Protein AF-A0A8T4LHY8-F1 (afdb_monomer)

Radius of gyration: 25.48 Å; Cα contacts (8 Å, |Δi|>4): 204; chains: 1; bounding box: 75×40×82 Å

Mean predicted aligned error: 10.69 Å

Secondary structure (DSSP, 8-state):
-HHHHHHHHHHHHHHHHHHHHHHHHHHHHT--EEESSHHHHHHHHHHT--EEEEEE-SSEEEEEEEEEEETTEEEEEEEEEEEPTT-TT-GGGTT-EEEEEEETTS---TTS-HHHHEESHHHHHHHHHHHHHHHHHHHHHHHHHHHTT----

Structure (mmCIF, N/CA/C/O backbone):
data_AF-A0A8T4LHY8-F1
#
_entry.id   AF-A0A8T4LHY8-F1
#
loop_
_atom_site.group_PDB
_atom_site.id
_atom_site.type_symbol
_atom_site.label_atom_id
_atom_site.label_alt_id
_atom_site.label_comp_id
_atom_site.label_asym_id
_atom_site.label_entity_id
_atom_site.label_seq_id
_atom_site.pdbx_PDB_ins_code
_atom_site.Cartn_x
_atom_site.Cartn_y
_atom_site.Cartn_z
_atom_site.occupancy
_atom_site.B_iso_or_equiv
_atom_site.auth_seq_id
_atom_site.auth_comp_id
_atom_site.auth_asym_id
_atom_site.auth_atom_id
_atom_site.pdbx_PDB_model_num
ATOM 1 N N . MET A 1 1 ? -39.444 23.604 38.388 1.00 51.22 1 MET A N 1
ATOM 2 C CA . MET A 1 1 ? -38.005 23.762 38.058 1.00 51.22 1 MET A CA 1
ATOM 3 C C . MET A 1 1 ? -37.222 22.446 37.897 1.00 51.22 1 MET A C 1
ATOM 5 O O . MET A 1 1 ? -36.228 22.465 37.192 1.00 51.22 1 MET A O 1
ATOM 9 N N . LEU A 1 2 ? -37.654 21.288 38.434 1.00 55.34 2 LEU A N 1
ATOM 10 C CA . LEU A 1 2 ? -36.925 20.006 38.264 1.00 55.34 2 LEU A CA 1
ATOM 11 C C . LEU A 1 2 ? -36.863 19.451 36.820 1.00 55.34 2 LEU A C 1
ATOM 13 O O . LEU A 1 2 ? -35.945 18.706 36.477 1.00 55.34 2 LEU A O 1
ATOM 17 N N . LYS A 1 3 ? -37.845 19.777 35.967 1.00 56.47 3 LYS A N 1
ATOM 18 C CA . LYS A 1 3 ? -37.990 19.190 34.618 1.00 56.47 3 LYS A CA 1
ATOM 19 C C . LYS A 1 3 ? -36.896 19.665 33.647 1.00 56.47 3 LYS A C 1
ATOM 21 O O . LYS A 1 3 ? -36.429 18.897 32.811 1.00 56.47 3 LYS A O 1
ATOM 26 N N . THR A 1 4 ? -36.445 20.909 33.797 1.00 60.47 4 THR A N 1
ATOM 27 C CA . THR A 1 4 ? -35.380 21.523 32.990 1.00 60.47 4 THR A CA 1
ATOM 28 C C . THR A 1 4 ? -33.997 20.972 33.339 1.00 60.47 4 THR A C 1
ATOM 30 O O . THR A 1 4 ? -33.187 20.771 32.437 1.00 60.47 4 THR A O 1
ATOM 33 N N . THR A 1 5 ? -33.736 20.651 34.609 1.00 65.75 5 THR A N 1
ATOM 34 C CA . THR A 1 5 ? -32.454 20.077 35.057 1.00 65.75 5 THR A CA 1
ATOM 35 C C . THR A 1 5 ? -32.271 18.643 34.561 1.00 65.75 5 THR A C 1
ATOM 37 O O . THR A 1 5 ? -31.214 18.312 34.030 1.00 65.75 5 THR A O 1
ATOM 40 N N . LYS A 1 6 ? -33.325 17.811 34.615 1.00 73.31 6 LYS A N 1
ATOM 41 C CA . LYS A 1 6 ? -33.288 16.446 34.057 1.00 73.31 6 LYS A CA 1
ATOM 42 C C . LYS A 1 6 ? -33.036 16.455 32.544 1.00 73.31 6 LYS A C 1
ATOM 44 O O . LYS A 1 6 ? -32.214 15.684 32.068 1.00 73.31 6 LYS A O 1
ATOM 49 N N . LYS A 1 7 ? -33.664 17.372 31.796 1.00 77.44 7 LYS A N 1
ATOM 50 C CA . LYS A 1 7 ? -33.451 17.510 30.342 1.00 77.44 7 LYS A CA 1
ATOM 51 C C . LYS A 1 7 ? -31.994 17.857 29.995 1.00 77.44 7 LYS A C 1
ATOM 53 O O . LYS A 1 7 ? -31.452 17.285 29.059 1.00 77.44 7 LYS A O 1
ATOM 58 N N . LYS A 1 8 ? -31.344 18.739 30.766 1.00 82.00 8 LYS A N 1
ATOM 59 C CA . LYS A 1 8 ? -29.920 19.079 30.579 1.00 82.00 8 LYS A CA 1
ATOM 60 C C . LYS A 1 8 ? -28.989 17.895 30.871 1.00 82.00 8 LYS A C 1
ATOM 62 O O . LYS A 1 8 ? -28.048 17.680 30.117 1.00 82.00 8 LYS A O 1
ATOM 67 N N . ILE A 1 9 ? -29.288 17.104 31.905 1.00 85.81 9 ILE A N 1
ATOM 68 C CA . ILE A 1 9 ? -28.523 15.889 32.240 1.00 85.81 9 ILE A CA 1
ATOM 69 C C . ILE A 1 9 ? -28.642 14.840 31.123 1.00 85.81 9 ILE A C 1
ATOM 71 O O . ILE A 1 9 ? -27.631 14.298 30.689 1.00 85.81 9 ILE A O 1
ATOM 75 N N . TYR A 1 10 ? -29.851 14.602 30.602 1.00 89.06 10 TYR A N 1
ATOM 76 C CA . TYR A 1 10 ? -30.060 13.672 29.484 1.00 89.06 10 TYR A CA 1
ATOM 77 C C . TYR A 1 10 ? -29.335 14.111 28.206 1.00 89.06 10 TYR A C 1
ATOM 79 O O . TYR A 1 10 ? -28.707 13.284 27.552 1.00 89.06 10 TYR A O 1
ATOM 87 N N . ILE A 1 11 ? -29.373 15.404 27.867 1.00 89.50 11 ILE A N 1
ATOM 88 C CA . ILE A 1 11 ? -28.628 15.935 26.714 1.00 89.50 11 ILE A CA 1
ATOM 89 C C . ILE A 1 11 ? -27.118 15.744 26.918 1.00 89.50 11 ILE A C 1
ATOM 91 O O . ILE A 1 11 ? -26.438 15.298 25.999 1.00 89.50 11 ILE A O 1
ATOM 95 N N . GLY A 1 12 ? -26.604 16.008 28.124 1.00 91.94 12 GLY A N 1
ATOM 96 C CA . GLY A 1 12 ? -25.197 15.774 28.457 1.00 91.94 12 GLY A CA 1
ATOM 97 C C . GLY A 1 12 ? -24.772 14.313 28.273 1.00 91.94 12 GLY A C 1
ATOM 98 O O . GLY A 1 12 ? -23.737 14.054 27.667 1.00 91.94 12 GLY A O 1
ATOM 99 N N . LEU A 1 13 ? -25.594 13.356 28.720 1.00 93.00 13 LEU A N 1
ATOM 100 C CA . LEU A 1 13 ? -25.326 11.921 28.546 1.00 93.00 13 LEU A CA 1
ATOM 101 C C . LEU A 1 13 ? -25.331 11.491 27.074 1.00 93.00 13 LEU A C 1
ATOM 103 O O . LEU A 1 13 ? -24.470 10.714 26.669 1.00 93.00 13 LEU A O 1
ATOM 107 N N . ILE A 1 14 ? -26.258 12.013 26.265 1.00 94.19 14 ILE A N 1
ATOM 108 C CA . ILE A 1 14 ? -26.316 11.717 24.825 1.00 94.19 14 ILE A CA 1
ATOM 109 C C . ILE A 1 14 ? -25.062 12.236 24.116 1.00 94.19 14 ILE A C 1
ATOM 111 O O . ILE A 1 14 ? -24.477 11.516 23.311 1.00 94.19 14 ILE A O 1
ATOM 115 N N . VAL A 1 15 ? -24.619 13.456 24.434 1.00 94.69 15 VAL A N 1
ATOM 116 C CA . VAL A 1 15 ? -23.392 14.030 23.856 1.00 94.69 15 VAL A CA 1
ATOM 117 C C . VAL A 1 15 ? -22.162 13.220 24.268 1.00 94.69 15 VAL A C 1
ATOM 119 O O . VAL A 1 15 ? -21.324 12.919 23.422 1.00 94.69 15 VAL A O 1
ATOM 122 N N . LEU A 1 16 ? -22.072 12.814 25.537 1.00 94.56 16 LEU A N 1
ATOM 123 C CA . LEU A 1 16 ? -20.965 11.994 26.030 1.00 94.56 16 LEU A CA 1
ATOM 124 C C . LEU A 1 16 ? -20.914 10.628 25.327 1.00 94.56 16 LEU A C 1
ATOM 126 O O . LEU A 1 16 ? -19.842 10.175 24.931 1.00 94.56 16 LEU A O 1
ATOM 130 N N . PHE A 1 17 ? -22.075 9.998 25.135 1.00 95.31 17 PHE A N 1
ATOM 131 C CA . PHE A 1 17 ? -22.191 8.732 24.416 1.00 95.31 17 PHE A CA 1
ATOM 132 C C . PHE A 1 17 ? -21.842 8.875 22.930 1.00 95.31 17 PHE A C 1
ATOM 134 O O . PHE A 1 17 ? -21.119 8.051 22.380 1.00 95.31 17 PHE A O 1
ATOM 141 N N . ALA A 1 18 ? -22.303 9.940 22.271 1.00 94.50 18 ALA A N 1
ATOM 142 C CA . ALA A 1 18 ? -21.943 10.209 20.882 1.00 94.50 18 ALA A CA 1
ATOM 143 C C . ALA A 1 18 ? -20.429 10.438 20.721 1.00 94.50 18 ALA A C 1
ATOM 145 O O . ALA A 1 18 ? -19.825 9.921 19.782 1.00 94.50 18 ALA A O 1
ATOM 146 N N . ALA A 1 19 ? -19.802 11.153 21.661 1.00 94.31 19 ALA A N 1
ATOM 147 C CA . ALA A 1 19 ? -18.359 11.373 21.665 1.00 94.31 19 ALA A CA 1
ATOM 148 C C . ALA A 1 19 ? -17.572 10.070 21.885 1.00 94.31 19 ALA A C 1
ATOM 150 O O . ALA A 1 19 ? -16.607 9.815 21.164 1.00 94.31 19 ALA A O 1
ATOM 151 N N . SER A 1 20 ? -17.989 9.214 22.825 1.00 92.88 20 SER A N 1
ATOM 152 C CA . SER A 1 20 ? -17.325 7.923 23.050 1.00 92.88 20 SER A CA 1
ATOM 153 C C . SER A 1 20 ? -17.483 6.979 21.855 1.00 92.88 20 SER A C 1
ATOM 155 O O . SER A 1 20 ? -16.519 6.311 21.477 1.00 92.88 20 SER A O 1
ATOM 157 N N . LEU A 1 21 ? -18.650 6.984 21.202 1.00 93.56 21 LEU A N 1
ATOM 158 C CA . LEU A 1 21 ? -18.892 6.233 19.972 1.00 93.56 21 LEU A CA 1
ATOM 159 C C . LEU A 1 21 ? -17.988 6.722 18.829 1.00 93.56 21 LEU A C 1
ATOM 161 O O . LEU A 1 21 ? -17.381 5.906 18.138 1.00 93.56 21 LEU A O 1
ATOM 165 N N . ALA A 1 22 ? -17.844 8.039 18.658 1.00 91.50 22 ALA A N 1
ATOM 166 C CA . ALA A 1 22 ? -16.968 8.621 17.642 1.00 91.50 22 ALA A CA 1
ATOM 167 C C . ALA A 1 22 ? -15.493 8.244 17.865 1.00 91.50 22 ALA A C 1
ATOM 169 O O . ALA A 1 22 ? -14.812 7.846 16.919 1.00 91.50 22 ALA A O 1
ATOM 170 N N . ILE A 1 23 ? -15.016 8.293 19.115 1.00 90.88 23 ILE A N 1
ATOM 171 C CA . ILE A 1 23 ? -13.658 7.857 19.478 1.00 90.88 23 ILE A CA 1
ATOM 172 C C . ILE A 1 23 ? -13.476 6.367 19.171 1.00 90.88 23 ILE A C 1
ATOM 174 O O . ILE A 1 23 ? -12.475 5.978 18.570 1.00 90.88 23 ILE A O 1
ATOM 178 N N . PHE A 1 24 ? -14.451 5.531 19.533 1.00 87.25 24 PHE A N 1
ATOM 179 C CA . PHE A 1 24 ? -14.394 4.096 19.272 1.00 87.25 24 PHE A CA 1
ATOM 180 C C . PHE A 1 24 ? -14.331 3.786 17.771 1.00 87.25 24 PHE A C 1
ATOM 182 O O . PHE A 1 24 ? -13.510 2.969 17.349 1.00 87.25 24 PHE A O 1
ATOM 189 N N . ILE A 1 25 ? -15.144 4.466 16.956 1.00 85.88 25 ILE A N 1
ATOM 190 C CA . ILE A 1 25 ? -15.120 4.334 15.493 1.00 85.88 25 ILE A CA 1
ATOM 191 C C . ILE A 1 25 ? -13.760 4.779 14.945 1.00 85.88 25 ILE A C 1
ATOM 193 O O . ILE A 1 25 ? -13.164 4.057 14.148 1.00 85.88 25 ILE A O 1
ATOM 197 N N . TYR A 1 26 ? -13.230 5.917 15.399 1.00 86.88 26 TYR A N 1
ATOM 198 C CA . TYR A 1 26 ? -11.938 6.427 14.939 1.00 86.88 26 TYR A CA 1
ATOM 199 C C . TYR A 1 26 ? -10.789 5.450 15.220 1.00 86.88 26 TYR A C 1
ATOM 201 O O . TYR A 1 26 ? -10.030 5.100 14.313 1.00 86.88 26 TYR A O 1
ATOM 209 N N . LEU A 1 27 ? -10.703 4.951 16.455 1.00 79.06 27 LEU A N 1
ATOM 210 C CA . LEU A 1 27 ? -9.655 4.017 16.867 1.00 79.06 27 LEU A CA 1
ATOM 211 C C . LEU A 1 27 ? -9.757 2.667 1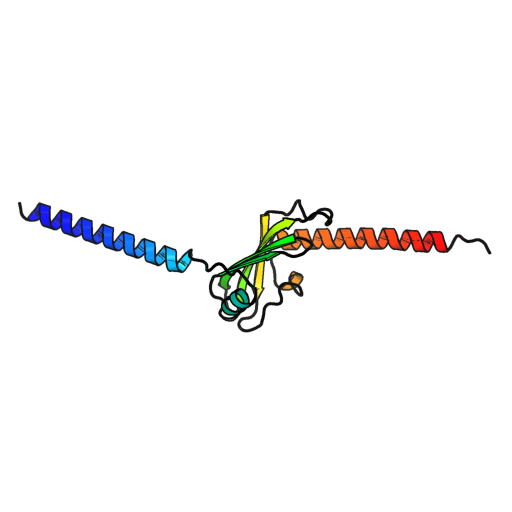6.149 1.00 79.06 27 LEU A C 1
ATOM 213 O O . LEU A 1 27 ? -8.733 2.075 15.824 1.00 79.06 27 LEU A O 1
ATOM 217 N N . ASN A 1 28 ? -10.971 2.184 15.870 1.00 74.38 28 ASN A N 1
ATOM 218 C CA . ASN A 1 28 ? -11.146 0.896 15.201 1.00 74.38 28 ASN A CA 1
ATOM 219 C C . ASN A 1 28 ? -11.008 0.977 13.682 1.00 74.38 28 ASN A C 1
ATOM 221 O O . ASN A 1 28 ? -10.591 -0.014 13.092 1.00 74.38 28 ASN A O 1
ATOM 225 N N . PHE A 1 29 ? -11.361 2.094 13.036 1.00 70.12 29 PHE A N 1
ATOM 226 C CA . PHE A 1 29 ? -11.398 2.188 11.570 1.00 70.12 29 PHE A CA 1
ATOM 227 C C . PHE A 1 29 ? -10.261 2.999 10.952 1.00 70.12 29 PHE A C 1
ATOM 229 O O . PHE A 1 29 ? -9.788 2.625 9.879 1.00 70.12 29 PHE A O 1
ATOM 236 N N . PHE A 1 30 ? -9.806 4.071 11.601 1.00 74.56 30 PHE A N 1
ATOM 237 C CA . PHE A 1 30 ? -8.869 5.025 10.997 1.00 74.56 30 PHE A CA 1
ATOM 238 C C . PHE A 1 30 ? -7.458 4.938 11.578 1.00 74.56 30 PHE A C 1
ATOM 240 O O . PHE A 1 30 ? -6.487 5.186 10.859 1.00 74.56 30 PHE A O 1
ATOM 247 N N . TYR A 1 31 ? -7.322 4.540 12.844 1.00 80.62 31 TYR A N 1
ATOM 248 C CA . TYR A 1 31 ? -6.010 4.401 13.465 1.00 80.62 31 TYR A CA 1
ATOM 249 C C . TYR A 1 31 ? -5.179 3.306 12.782 1.00 80.62 31 TYR A C 1
ATOM 251 O O . TYR A 1 31 ? -5.624 2.172 12.591 1.00 80.62 31 TYR A O 1
ATOM 259 N N . THR A 1 32 ? -3.958 3.667 12.396 1.00 85.31 32 THR A N 1
ATOM 260 C CA . THR A 1 32 ? -2.998 2.794 11.717 1.00 85.31 32 THR A CA 1
ATOM 261 C C . THR A 1 32 ? -1.657 2.943 12.429 1.00 85.31 32 THR A C 1
ATOM 263 O O . THR A 1 32 ? -1.221 4.066 12.659 1.00 85.31 32 THR A O 1
ATOM 266 N N . ASN A 1 33 ? -1.014 1.834 12.804 1.00 88.56 33 ASN A N 1
ATOM 267 C CA . ASN A 1 33 ? 0.291 1.884 13.471 1.00 88.56 33 ASN A CA 1
ATOM 268 C C . ASN A 1 33 ? 1.398 2.204 12.466 1.00 88.56 33 ASN A C 1
ATOM 270 O O . ASN A 1 33 ? 1.507 1.515 11.459 1.00 88.56 33 ASN A O 1
ATOM 274 N N . GLU A 1 34 ? 2.250 3.182 12.751 1.00 92.94 34 GLU A N 1
ATOM 275 C CA . GLU A 1 34 ? 3.396 3.496 11.893 1.00 92.94 34 GLU A CA 1
ATOM 276 C C . GLU A 1 34 ? 4.608 2.637 12.274 1.00 92.94 34 GLU A C 1
ATOM 278 O O . GLU A 1 34 ? 5.101 2.686 13.402 1.00 92.94 34 GLU A O 1
ATOM 283 N N . CYS A 1 35 ? 5.096 1.837 11.330 1.00 93.00 35 CYS A N 1
ATOM 284 C CA . CYS A 1 35 ? 6.290 1.020 11.489 1.00 93.00 35 CYS A CA 1
ATOM 285 C C . CYS A 1 35 ? 7.521 1.731 10.927 1.00 93.00 35 CYS A C 1
ATOM 287 O O . CYS A 1 35 ? 7.550 2.124 9.765 1.00 93.00 35 CYS A O 1
ATOM 289 N N . GLN A 1 36 ? 8.564 1.822 11.754 1.00 92.75 36 GLN A N 1
ATOM 290 C CA . GLN A 1 36 ? 9.857 2.425 11.397 1.00 92.75 36 GLN A CA 1
ATOM 291 C C . GLN A 1 36 ? 10.836 1.419 10.774 1.00 92.75 36 GLN A C 1
ATOM 293 O O . GLN A 1 36 ? 11.885 1.796 10.264 1.00 92.75 36 GLN A O 1
ATOM 298 N N . ASN A 1 37 ? 10.534 0.122 10.853 1.00 90.75 37 ASN A N 1
ATOM 299 C CA . ASN A 1 37 ? 11.395 -0.938 10.350 1.00 90.75 37 ASN A CA 1
ATOM 300 C C . ASN A 1 37 ? 10.579 -2.131 9.834 1.00 90.75 37 ASN A C 1
ATOM 302 O O . ASN A 1 37 ? 9.385 -2.279 10.120 1.00 90.75 37 ASN A O 1
ATOM 306 N N . TYR A 1 38 ? 11.257 -2.995 9.078 1.00 88.25 38 TYR A N 1
ATOM 307 C CA . TYR A 1 38 ? 10.643 -4.179 8.488 1.00 88.25 38 TYR A CA 1
ATOM 308 C C . TYR A 1 38 ? 10.177 -5.195 9.541 1.00 88.25 38 TYR A C 1
ATOM 310 O O . TYR A 1 38 ? 9.143 -5.822 9.359 1.00 88.25 38 TYR A O 1
ATOM 318 N N . GLU A 1 39 ? 10.875 -5.328 10.672 1.00 91.44 39 GLU A N 1
ATOM 319 C CA . GLU A 1 39 ? 10.483 -6.244 11.754 1.00 91.44 39 GLU A CA 1
ATOM 320 C C . GLU A 1 39 ? 9.113 -5.876 12.356 1.00 91.44 39 GLU A C 1
ATOM 322 O O . GLU A 1 39 ? 8.245 -6.736 12.539 1.00 91.44 39 GLU A O 1
ATOM 327 N N . CYS A 1 40 ? 8.876 -4.581 12.596 1.00 92.12 40 CYS A N 1
ATOM 328 C CA . CYS A 1 40 ? 7.567 -4.066 12.985 1.00 92.12 40 CYS A CA 1
ATOM 329 C C . CYS A 1 40 ? 6.529 -4.411 11.920 1.00 92.12 40 CYS A C 1
ATOM 331 O O . CYS A 1 40 ? 5.505 -5.017 12.235 1.00 92.12 40 CYS A O 1
ATOM 333 N N . TRP A 1 41 ? 6.806 -4.073 10.660 1.00 90.88 41 TRP A N 1
ATOM 334 C CA . TRP A 1 41 ? 5.886 -4.321 9.554 1.00 90.88 41 TRP A CA 1
ATOM 335 C C . TRP A 1 41 ? 5.505 -5.802 9.441 1.00 90.88 41 TRP A C 1
ATOM 337 O O . TRP A 1 41 ? 4.321 -6.145 9.359 1.00 90.88 41 TRP A O 1
ATOM 347 N N . GLU A 1 42 ? 6.496 -6.687 9.530 1.00 90.06 42 GLU A N 1
ATOM 348 C CA . GLU A 1 42 ? 6.330 -8.130 9.427 1.00 90.06 42 GLU A CA 1
ATOM 349 C C . GLU A 1 42 ? 5.376 -8.670 10.510 1.00 90.06 42 GLU A C 1
ATOM 351 O O . GLU A 1 42 ? 4.500 -9.500 10.239 1.00 90.06 42 GLU A O 1
ATOM 356 N N . LYS A 1 43 ? 5.474 -8.150 11.739 1.00 91.69 43 LYS A N 1
ATOM 357 C CA . LYS A 1 43 ? 4.570 -8.506 12.843 1.00 91.69 43 LYS A CA 1
ATOM 358 C C . LYS A 1 43 ? 3.112 -8.153 12.540 1.00 91.69 43 LYS A C 1
ATOM 360 O O . LYS A 1 43 ? 2.216 -8.922 12.904 1.00 91.69 43 LYS A O 1
ATOM 365 N N . TYR A 1 44 ? 2.868 -7.009 11.902 1.00 92.19 44 TYR A N 1
ATOM 366 C CA . TYR A 1 44 ? 1.515 -6.554 11.578 1.00 92.19 44 TYR A CA 1
ATOM 367 C C . TYR A 1 44 ? 0.946 -7.262 10.346 1.00 92.19 44 TYR A C 1
ATOM 369 O O . TYR A 1 44 ? -0.215 -7.680 10.384 1.00 92.19 44 TYR A O 1
ATOM 377 N N . ILE A 1 45 ? 1.743 -7.479 9.295 1.00 88.56 45 ILE A N 1
ATOM 378 C CA . ILE A 1 45 ? 1.274 -8.145 8.070 1.00 88.56 45 I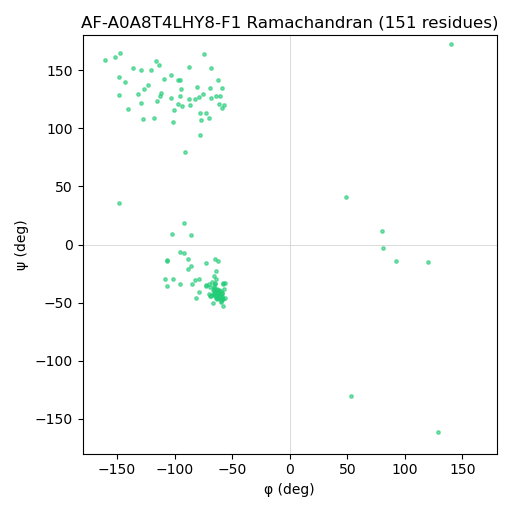LE A CA 1
ATOM 379 C C . ILE A 1 45 ? 0.977 -9.631 8.293 1.00 88.56 45 ILE A C 1
ATOM 381 O O . ILE A 1 45 ? -0.050 -10.118 7.820 1.00 88.56 45 ILE A O 1
ATOM 385 N N . LYS A 1 46 ? 1.762 -10.333 9.129 1.00 89.00 46 LYS A N 1
ATOM 386 C CA . LYS A 1 46 ? 1.475 -11.727 9.535 1.00 89.00 46 LYS A CA 1
ATOM 387 C C . LYS A 1 46 ? 0.101 -11.873 10.199 1.00 89.00 46 LYS A C 1
ATOM 389 O O . LYS A 1 46 ? -0.569 -12.892 10.029 1.00 89.00 46 LYS A O 1
ATOM 394 N N . LYS A 1 47 ? -0.326 -10.851 10.945 1.00 90.88 47 LYS A N 1
ATOM 395 C CA . LYS A 1 47 ? -1.630 -10.794 11.628 1.00 90.88 47 LYS A CA 1
ATOM 396 C C . LYS A 1 47 ? -2.722 -10.130 10.790 1.00 90.88 47 LYS A C 1
ATOM 398 O O . LYS A 1 47 ? -3.882 -10.133 11.196 1.00 90.88 47 LYS A O 1
ATOM 403 N N . CYS A 1 48 ? -2.355 -9.563 9.645 1.00 90.38 48 CYS A N 1
ATOM 404 C CA . CYS A 1 48 ? -3.183 -8.668 8.852 1.00 90.38 48 CYS A CA 1
ATOM 405 C C . CYS A 1 48 ? -3.845 -7.541 9.668 1.00 90.38 48 CYS A C 1
ATOM 407 O O . CYS A 1 48 ? -5.022 -7.214 9.509 1.00 90.38 48 CYS A O 1
ATOM 409 N N . SER A 1 49 ? -3.083 -6.968 10.595 1.00 91.31 49 SER A N 1
ATOM 410 C CA . SER A 1 49 ? -3.510 -5.840 11.425 1.00 91.31 49 SER A CA 1
ATOM 411 C C . SER A 1 49 ? -3.042 -4.525 10.813 1.00 91.31 49 SER A C 1
ATOM 413 O O . SER A 1 49 ? -1.927 -4.460 10.305 1.00 91.31 49 SER A O 1
ATOM 415 N N . ARG A 1 50 ? -3.872 -3.478 10.887 1.00 92.19 50 ARG A N 1
ATOM 416 C CA . ARG A 1 50 ? -3.586 -2.174 10.272 1.00 92.19 50 ARG A CA 1
ATOM 417 C C . ARG A 1 50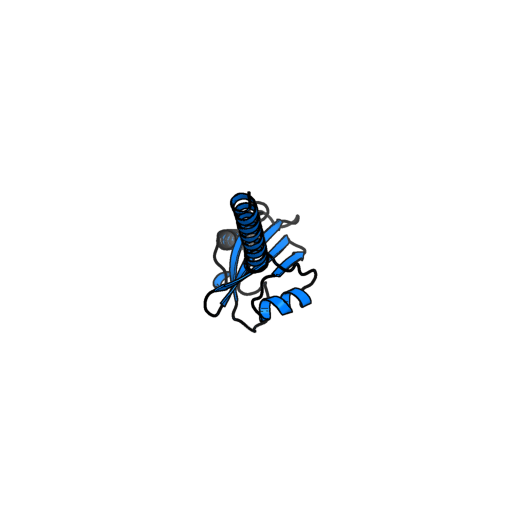 ? -2.262 -1.584 10.761 1.00 92.19 50 ARG A C 1
ATOM 419 O O . ARG A 1 50 ? -2.089 -1.309 11.952 1.00 92.19 50 ARG A O 1
ATOM 426 N N . ALA A 1 51 ? -1.363 -1.354 9.815 1.00 93.56 51 ALA A N 1
ATOM 427 C CA . ALA A 1 51 ? -0.106 -0.648 9.995 1.00 93.56 51 ALA A CA 1
ATOM 428 C C . ALA A 1 51 ? 0.311 0.019 8.681 1.00 93.56 51 ALA A C 1
ATOM 430 O O . ALA A 1 51 ? -0.179 -0.355 7.613 1.00 93.56 51 ALA A O 1
ATOM 431 N N . SER A 1 52 ? 1.204 0.993 8.764 1.00 93.81 52 SER A N 1
ATOM 432 C CA . SER A 1 52 ? 1.871 1.632 7.640 1.00 93.81 52 SER A CA 1
ATOM 433 C C . SER A 1 52 ? 3.379 1.459 7.759 1.00 93.81 52 SER A C 1
ATOM 435 O O . SER A 1 52 ? 3.918 1.332 8.856 1.00 93.81 52 SER A O 1
ATOM 437 N N . PHE A 1 53 ? 4.064 1.419 6.626 1.00 93.38 53 PHE A N 1
ATOM 438 C CA . PHE A 1 53 ? 5.512 1.281 6.543 1.00 93.38 53 PHE A CA 1
ATOM 439 C C . PHE A 1 53 ? 6.008 2.021 5.308 1.00 93.38 53 PHE A C 1
ATOM 441 O O . PHE A 1 53 ? 5.334 2.025 4.279 1.00 93.38 53 PHE A O 1
ATOM 448 N N . VAL A 1 54 ? 7.177 2.642 5.406 1.00 93.44 54 VAL A N 1
ATOM 449 C CA . VAL A 1 54 ? 7.842 3.277 4.267 1.00 93.44 54 VAL A CA 1
ATOM 450 C C . VAL A 1 54 ? 9.136 2.528 3.996 1.00 93.44 54 VAL A C 1
ATOM 452 O O . VAL A 1 54 ? 9.969 2.388 4.890 1.00 93.44 54 VAL A O 1
ATOM 455 N N . ASN A 1 55 ? 9.294 2.040 2.766 1.00 89.44 55 ASN A N 1
ATOM 456 C CA . ASN A 1 55 ? 10.538 1.44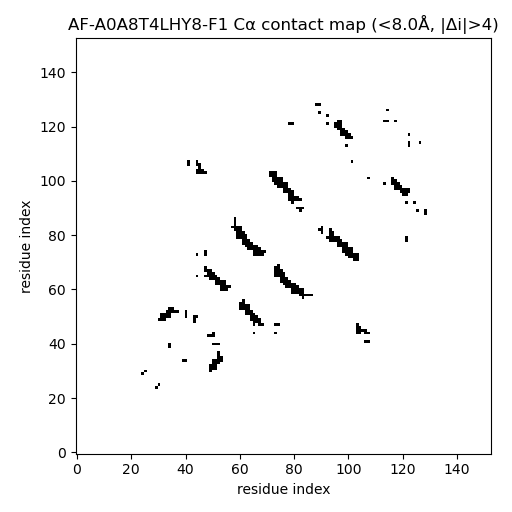3 2.298 1.00 89.44 55 ASN A CA 1
ATOM 457 C C . ASN A 1 55 ? 11.307 2.452 1.444 1.00 89.44 55 ASN A C 1
ATOM 459 O O . ASN A 1 55 ? 10.858 2.833 0.361 1.00 89.44 55 ASN A O 1
ATOM 463 N N . GLU A 1 56 ? 12.480 2.849 1.921 1.00 89.00 56 GLU A N 1
ATOM 464 C CA . GLU A 1 56 ? 13.399 3.747 1.230 1.00 89.00 56 GLU A CA 1
ATOM 465 C C . GLU A 1 56 ? 14.390 2.945 0.376 1.00 89.00 56 GLU A C 1
ATOM 467 O O . GLU A 1 56 ? 15.541 2.746 0.763 1.00 89.00 56 GLU A O 1
ATOM 472 N N . ALA A 1 57 ? 13.963 2.489 -0.804 1.00 85.31 57 ALA A N 1
ATOM 473 C CA . ALA A 1 57 ? 14.866 1.833 -1.751 1.00 85.31 57 ALA A CA 1
ATOM 474 C C . ALA A 1 57 ? 15.785 2.861 -2.440 1.00 85.31 57 ALA A C 1
ATOM 476 O O . ALA A 1 57 ? 15.513 4.065 -2.426 1.00 85.31 57 ALA A O 1
ATOM 477 N N . SER A 1 58 ? 16.873 2.407 -3.069 1.00 83.75 58 SER A N 1
ATOM 478 C CA . SER A 1 58 ? 17.790 3.272 -3.840 1.00 83.75 58 SER A CA 1
ATOM 479 C C . SER A 1 58 ? 17.079 4.017 -4.973 1.00 83.75 58 SER A C 1
ATOM 481 O O . SER A 1 58 ? 17.420 5.149 -5.301 1.00 83.75 58 SER A O 1
ATOM 483 N N . GLU A 1 59 ? 16.072 3.362 -5.535 1.00 81.81 59 GLU A N 1
ATOM 484 C CA . GLU A 1 59 ? 15.377 3.742 -6.754 1.00 81.81 59 GLU A CA 1
ATOM 485 C C . GLU A 1 59 ? 14.086 4.545 -6.486 1.00 81.81 59 GLU A C 1
ATOM 487 O O . GLU A 1 59 ? 13.742 5.473 -7.219 1.00 81.81 59 GLU A O 1
ATOM 492 N N . ALA A 1 60 ? 13.383 4.256 -5.394 1.00 87.81 60 ALA A N 1
ATOM 493 C CA . ALA A 1 60 ? 12.152 4.951 -5.036 1.00 87.81 60 ALA A CA 1
ATOM 494 C C . ALA A 1 60 ? 11.816 4.775 -3.552 1.00 87.81 60 ALA A C 1
ATOM 496 O O . ALA A 1 60 ? 12.259 3.826 -2.901 1.00 87.81 60 ALA A O 1
ATOM 497 N N . SER A 1 61 ? 10.997 5.684 -3.037 1.00 91.25 61 SER A N 1
ATOM 498 C CA . SER A 1 61 ? 10.373 5.582 -1.720 1.00 91.25 61 SER A CA 1
ATOM 499 C C . SER A 1 61 ? 8.963 5.023 -1.890 1.00 91.25 61 SER A C 1
ATOM 501 O O . SER A 1 61 ? 8.127 5.610 -2.583 1.00 91.25 61 SER A O 1
ATOM 503 N N . TRP A 1 62 ? 8.691 3.887 -1.255 1.00 90.81 62 TRP A N 1
ATOM 504 C CA . TRP A 1 62 ? 7.421 3.171 -1.366 1.00 90.81 62 TRP A CA 1
ATOM 505 C C . TRP A 1 62 ? 6.666 3.206 -0.045 1.00 90.81 62 TRP A C 1
ATOM 507 O O . TRP A 1 62 ? 7.203 2.828 0.996 1.00 90.81 62 TRP A O 1
ATOM 517 N N . GLY A 1 63 ? 5.408 3.626 -0.091 1.00 92.62 63 GLY A N 1
ATOM 518 C CA . GLY A 1 63 ? 4.495 3.602 1.041 1.00 92.62 63 GLY A CA 1
ATOM 519 C C . GLY A 1 63 ? 3.658 2.333 1.026 1.00 92.62 63 GLY A C 1
ATOM 520 O O . GLY A 1 63 ? 3.087 1.977 -0.000 1.00 92.62 63 GLY A O 1
ATOM 521 N N . TYR A 1 64 ? 3.546 1.681 2.173 1.00 92.06 64 TYR A N 1
ATOM 522 C CA . TYR A 1 64 ? 2.730 0.491 2.371 1.00 92.06 64 TYR A CA 1
ATOM 523 C C . TYR A 1 64 ? 1.728 0.748 3.487 1.00 92.06 64 TYR A C 1
ATOM 525 O O . TYR A 1 64 ? 2.085 1.297 4.530 1.00 92.06 64 TYR A O 1
ATOM 533 N N . LYS A 1 65 ? 0.478 0.328 3.298 1.00 93.38 65 LYS A N 1
ATOM 534 C CA . LYS A 1 65 ? -0.581 0.438 4.304 1.00 93.38 65 LYS A CA 1
ATOM 535 C C . LYS A 1 65 ? -1.454 -0.809 4.309 1.00 93.38 65 LYS A C 1
ATOM 537 O O . LYS A 1 65 ? -2.150 -1.095 3.342 1.00 93.38 65 LYS A O 1
ATOM 542 N N . ILE A 1 66 ? -1.467 -1.537 5.420 1.00 92.56 66 ILE A N 1
ATOM 543 C CA . ILE A 1 66 ? -2.358 -2.684 5.621 1.00 92.56 66 ILE A CA 1
ATOM 544 C C . ILE A 1 66 ? -3.773 -2.148 5.842 1.00 92.56 66 ILE A C 1
ATOM 546 O O . ILE A 1 66 ? -4.051 -1.505 6.857 1.00 92.56 66 ILE A O 1
ATOM 550 N N . LEU A 1 67 ? -4.673 -2.423 4.902 1.00 91.69 67 LEU A N 1
ATOM 551 C CA . LEU A 1 67 ? -6.077 -2.014 4.976 1.00 91.69 67 LEU A CA 1
ATOM 552 C C . LEU A 1 67 ? -6.878 -2.934 5.908 1.00 91.69 67 LEU A C 1
ATOM 554 O O . LEU A 1 67 ? -7.819 -2.489 6.575 1.00 91.69 67 LEU A O 1
ATOM 558 N N . GLY A 1 68 ? -6.454 -4.196 5.991 1.00 90.25 68 GLY A N 1
ATOM 559 C CA . GLY A 1 68 ? -7.065 -5.248 6.792 1.00 90.25 68 GLY A CA 1
ATOM 560 C C . GLY A 1 68 ? -7.338 -6.492 5.955 1.00 90.25 68 GLY A C 1
ATOM 561 O O . GLY A 1 68 ? -6.758 -6.683 4.885 1.00 90.25 68 GLY A O 1
ATOM 562 N N . LYS A 1 69 ? -8.221 -7.352 6.458 1.00 91.00 69 LYS A N 1
ATOM 563 C CA . LYS A 1 69 ? -8.601 -8.590 5.777 1.00 91.00 69 LYS A CA 1
ATOM 564 C C . LYS A 1 69 ? -9.631 -8.323 4.683 1.00 91.00 69 LYS A C 1
ATOM 566 O O . LYS A 1 69 ? -10.598 -7.600 4.915 1.00 91.00 69 LYS A O 1
ATOM 571 N N . ALA A 1 70 ? -9.416 -8.941 3.530 1.00 88.19 70 ALA A N 1
ATOM 572 C CA . ALA A 1 70 ? -10.375 -9.068 2.443 1.00 88.19 70 ALA A CA 1
ATOM 573 C C . ALA A 1 70 ? -10.448 -10.562 2.101 1.00 88.19 70 ALA A C 1
ATOM 575 O O . ALA A 1 70 ? -9.475 -11.127 1.599 1.00 88.19 70 ALA A O 1
ATOM 576 N N . ASP A 1 71 ? -11.561 -11.203 2.456 1.00 86.50 71 ASP A N 1
ATOM 577 C CA . ASP A 1 71 ? -11.714 -12.663 2.455 1.00 86.50 71 ASP A CA 1
ATOM 578 C C . ASP A 1 71 ? -10.590 -13.355 3.260 1.00 86.50 71 ASP A C 1
ATOM 580 O O . ASP A 1 71 ? -10.283 -12.947 4.384 1.00 86.50 71 ASP A O 1
ATOM 584 N N . ASP A 1 72 ? -9.940 -14.366 2.679 1.00 86.25 72 ASP A N 1
ATOM 585 C CA . ASP A 1 72 ? -8.792 -15.081 3.259 1.00 86.25 72 ASP A CA 1
ATOM 586 C C . ASP A 1 72 ? -7.439 -14.403 2.973 1.00 86.25 72 ASP A C 1
ATOM 588 O O . ASP A 1 72 ? -6.371 -14.956 3.259 1.00 86.25 72 ASP A O 1
ATOM 592 N N . LYS A 1 73 ? -7.456 -13.196 2.396 1.00 89.25 73 LYS A N 1
ATOM 593 C CA . LYS A 1 73 ? -6.248 -12.455 2.028 1.00 89.25 73 LYS A CA 1
ATOM 594 C C . LYS A 1 73 ? -6.090 -11.192 2.864 1.00 89.25 73 LYS A C 1
ATOM 596 O O . LYS A 1 73 ? -7.040 -10.589 3.363 1.00 89.25 73 LYS A O 1
ATOM 601 N N . CYS A 1 74 ? -4.844 -10.764 2.995 1.00 90.00 74 CYS A N 1
ATOM 602 C CA . CYS A 1 74 ? -4.495 -9.490 3.577 1.00 90.00 74 CYS A CA 1
ATOM 603 C C . CYS A 1 74 ? -4.361 -8.424 2.498 1.00 90.00 74 CYS A C 1
ATOM 605 O O . CYS A 1 74 ? -3.516 -8.548 1.612 1.00 90.00 74 CYS A O 1
ATOM 607 N N . SER A 1 75 ? -5.185 -7.385 2.594 1.00 92.38 75 SER A N 1
ATOM 608 C CA . SER A 1 75 ? -5.200 -6.267 1.660 1.00 92.38 75 SER A CA 1
ATOM 609 C C . SER A 1 75 ? -4.199 -5.201 2.094 1.00 92.38 75 SER A C 1
ATOM 611 O O . SER A 1 75 ? -4.268 -4.683 3.214 1.00 92.38 75 SER A O 1
ATOM 613 N N . VAL A 1 76 ? -3.294 -4.839 1.190 1.00 91.88 76 VAL A N 1
ATOM 614 C CA . VAL A 1 76 ? -2.242 -3.843 1.416 1.00 91.88 76 VAL A CA 1
ATOM 615 C C . VAL A 1 76 ? -2.266 -2.826 0.283 1.00 91.88 76 VAL A C 1
ATOM 617 O O . VAL A 1 76 ? -2.120 -3.188 -0.877 1.00 91.88 76 VAL A O 1
ATOM 620 N N . GLU A 1 77 ? -2.444 -1.554 0.613 1.00 93.31 77 GLU A N 1
ATOM 621 C CA . GLU A 1 77 ? -2.252 -0.450 -0.322 1.00 93.31 77 GLU A CA 1
ATOM 622 C C . GLU A 1 77 ? -0.751 -0.165 -0.444 1.00 93.31 77 GLU A C 1
ATOM 624 O O . GLU A 1 77 ? -0.069 0.036 0.562 1.00 93.31 77 GLU A O 1
ATOM 629 N N . VAL A 1 78 ? -0.248 -0.151 -1.673 1.00 91.94 78 VAL A N 1
ATOM 630 C CA . VAL A 1 78 ? 1.116 0.242 -2.027 1.00 91.94 78 VAL A CA 1
ATOM 631 C C . VAL A 1 78 ? 1.034 1.540 -2.815 1.00 91.94 78 VAL A C 1
ATOM 633 O O . VAL A 1 78 ? 0.244 1.643 -3.751 1.00 91.94 78 VAL A O 1
ATOM 636 N N . THR A 1 79 ? 1.827 2.530 -2.424 1.00 92.19 79 THR A N 1
ATOM 637 C CA . THR A 1 79 ? 1.871 3.865 -3.028 1.00 92.19 79 THR A CA 1
ATOM 638 C C . THR A 1 79 ? 3.303 4.198 -3.416 1.00 92.19 79 THR A C 1
ATOM 640 O O . THR A 1 79 ? 4.215 4.027 -2.605 1.00 92.19 79 THR A O 1
ATOM 643 N N . LEU A 1 80 ? 3.510 4.715 -4.624 1.00 91.62 80 LEU A N 1
ATOM 644 C CA . LEU A 1 80 ? 4.787 5.325 -4.982 1.00 91.62 80 LEU A CA 1
ATOM 645 C C . LEU A 1 80 ? 4.850 6.720 -4.351 1.00 91.62 80 LEU A C 1
ATOM 647 O O . LEU A 1 80 ? 4.142 7.622 -4.786 1.00 91.62 80 LEU A O 1
ATOM 651 N N . LEU A 1 81 ? 5.653 6.902 -3.301 1.00 91.81 81 LEU A N 1
ATOM 652 C CA . LEU A 1 81 ? 5.729 8.186 -2.595 1.00 91.81 81 LEU A CA 1
ATOM 653 C C . LEU A 1 81 ? 6.648 9.163 -3.315 1.00 91.81 81 LEU A C 1
ATOM 655 O O . LEU A 1 81 ? 6.310 10.335 -3.445 1.00 91.81 81 LEU A O 1
ATOM 659 N N . ILE A 1 82 ? 7.824 8.683 -3.728 1.00 90.81 82 ILE A N 1
ATOM 660 C CA . ILE A 1 82 ? 8.858 9.490 -4.376 1.00 90.81 82 ILE A CA 1
ATOM 661 C C . ILE A 1 82 ? 9.628 8.607 -5.357 1.00 90.81 82 ILE A C 1
ATOM 663 O O . ILE A 1 82 ? 10.144 7.555 -4.981 1.00 90.81 82 ILE A O 1
ATOM 667 N N . ALA A 1 83 ? 9.767 9.062 -6.598 1.00 87.19 83 ALA A N 1
ATOM 668 C CA . ALA A 1 83 ? 10.743 8.532 -7.543 1.00 87.19 83 ALA A CA 1
ATOM 669 C C . ALA A 1 83 ? 12.120 9.172 -7.300 1.00 87.19 83 ALA A C 1
ATOM 671 O O . ALA A 1 83 ? 12.233 10.401 -7.307 1.00 87.19 83 ALA A O 1
ATOM 672 N N . LYS A 1 84 ? 13.174 8.372 -7.093 1.00 86.12 84 LYS A N 1
ATOM 673 C CA . LYS A 1 84 ? 14.542 8.899 -6.951 1.00 86.12 84 LYS A CA 1
ATOM 674 C C . LYS A 1 84 ? 15.200 9.030 -8.329 1.00 86.12 84 LYS A C 1
ATOM 676 O O . LYS A 1 84 ? 14.838 8.346 -9.287 1.00 86.12 84 LYS A O 1
ATOM 681 N N . GLN A 1 85 ? 16.144 9.965 -8.444 1.00 73.88 85 GLN A N 1
ATOM 682 C CA . GLN A 1 85 ? 16.825 10.263 -9.707 1.00 73.88 85 GLN A CA 1
ATOM 683 C C . GLN A 1 85 ? 17.533 9.017 -10.261 1.00 73.88 85 GLN A C 1
ATOM 685 O O . GLN A 1 85 ? 18.228 8.321 -9.528 1.00 73.88 85 GLN A O 1
ATOM 690 N N . GLY A 1 86 ? 17.371 8.760 -11.562 1.00 67.62 86 GLY A N 1
ATOM 691 C CA . GLY A 1 86 ? 18.002 7.634 -12.265 1.00 67.62 86 GLY A CA 1
ATOM 692 C C . GLY A 1 86 ? 17.018 6.658 -12.914 1.00 67.62 86 GLY A C 1
ATOM 693 O O . GLY A 1 86 ? 17.406 5.910 -13.808 1.00 67.62 86 GLY A O 1
ATOM 694 N N . ILE A 1 87 ? 15.733 6.704 -12.549 1.00 65.88 87 ILE A N 1
ATOM 695 C CA . ILE A 1 87 ? 14.699 5.881 -13.187 1.00 65.88 87 ILE A CA 1
ATOM 696 C C . ILE A 1 87 ? 13.914 6.724 -14.178 1.00 65.88 87 ILE A C 1
ATOM 698 O O . ILE A 1 87 ? 13.067 7.533 -13.805 1.00 65.88 87 ILE A O 1
ATOM 702 N N . LEU A 1 88 ? 14.173 6.499 -15.462 1.00 66.69 88 LEU A N 1
ATOM 703 C CA . LEU A 1 88 ? 13.428 7.140 -16.539 1.00 66.69 88 LEU A CA 1
ATOM 704 C C . LEU A 1 88 ? 11.930 6.812 -16.442 1.00 66.69 88 LEU A C 1
ATOM 706 O O . LEU A 1 88 ? 11.532 5.655 -16.586 1.00 66.69 88 LEU A O 1
ATOM 710 N N . GLY A 1 89 ? 11.115 7.849 -16.245 1.00 72.56 89 GLY A N 1
ATOM 711 C CA . GLY A 1 89 ? 9.671 7.823 -16.458 1.00 72.56 89 GLY A CA 1
ATOM 712 C C . GLY A 1 89 ? 8.830 7.208 -15.343 1.00 72.56 89 GLY A C 1
ATOM 713 O O . GLY A 1 89 ? 7.657 6.948 -15.597 1.00 72.56 89 GLY A O 1
ATOM 714 N N . ILE A 1 90 ? 9.383 6.943 -14.153 1.00 80.31 90 ILE A N 1
ATOM 715 C CA . ILE A 1 90 ? 8.584 6.495 -12.994 1.00 80.31 90 ILE A CA 1
ATOM 716 C C . ILE A 1 90 ? 8.044 7.674 -12.166 1.00 80.31 90 ILE A C 1
ATOM 718 O O . ILE A 1 90 ? 7.057 7.546 -11.452 1.00 80.31 90 ILE A O 1
ATOM 722 N N . ASP A 1 91 ? 8.670 8.840 -12.296 1.00 83.81 91 ASP A N 1
ATOM 723 C CA . ASP A 1 91 ? 8.331 10.101 -11.638 1.00 83.81 91 ASP A CA 1
ATOM 724 C C . ASP A 1 91 ? 6.894 10.553 -11.912 1.00 83.81 91 ASP A C 1
ATOM 726 O O . ASP A 1 91 ? 6.201 10.990 -10.991 1.00 83.81 91 ASP A O 1
ATOM 730 N N . LYS A 1 92 ? 6.411 10.347 -13.142 1.00 86.12 92 LYS A N 1
ATOM 731 C CA . LYS A 1 92 ? 5.021 10.624 -13.538 1.00 86.12 9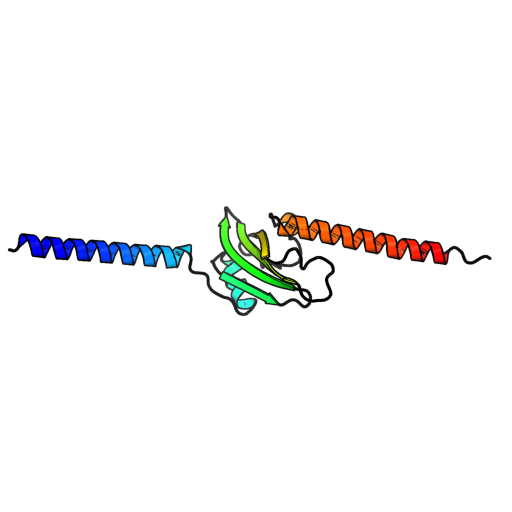2 LYS A CA 1
ATOM 732 C C . LYS A 1 92 ? 3.963 9.794 -12.800 1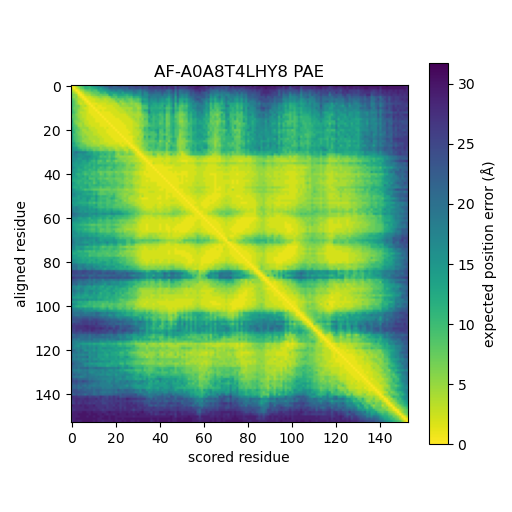.00 86.12 92 LYS A C 1
ATOM 734 O O . LYS A 1 92 ? 2.796 10.157 -12.871 1.00 86.12 92 LYS A O 1
ATOM 739 N N . TYR A 1 93 ? 4.361 8.725 -12.110 1.00 86.50 93 TYR A N 1
ATOM 740 C CA . TYR A 1 93 ? 3.464 7.836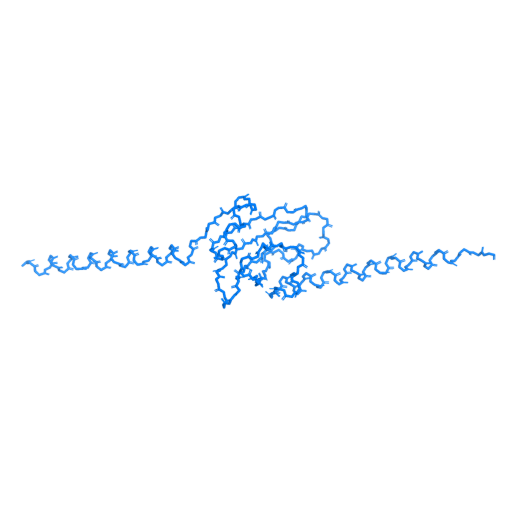 -11.360 1.00 86.50 93 TYR A CA 1
ATOM 741 C C . TYR A 1 93 ? 3.505 8.091 -9.850 1.00 86.50 93 TYR A C 1
ATOM 743 O O . TYR A 1 93 ? 2.989 7.315 -9.045 1.00 86.50 93 TYR A O 1
ATOM 751 N N . THR A 1 94 ? 4.177 9.163 -9.429 1.00 88.94 94 THR A N 1
ATOM 752 C CA . THR A 1 94 ? 4.244 9.544 -8.018 1.00 88.94 94 THR A CA 1
ATOM 753 C C . THR A 1 94 ? 2.841 9.833 -7.485 1.00 88.94 94 THR A C 1
ATOM 755 O O . THR A 1 94 ? 2.104 10.639 -8.045 1.00 88.94 94 THR A O 1
ATOM 758 N N . GLY A 1 95 ? 2.484 9.193 -6.375 1.0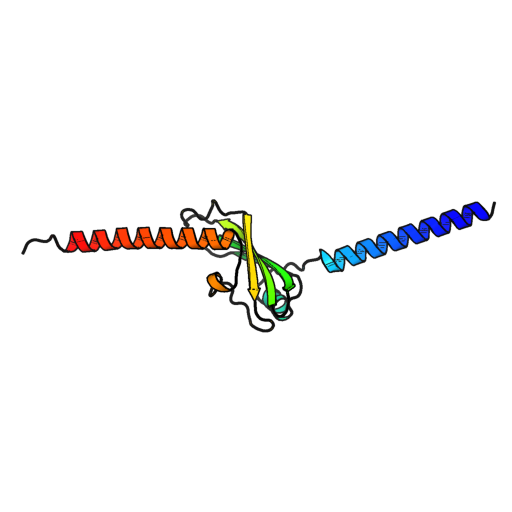0 89.00 95 GLY A N 1
ATOM 759 C CA . GLY A 1 95 ? 1.155 9.248 -5.769 1.00 89.00 95 GLY A CA 1
ATOM 760 C C . GLY A 1 95 ? 0.207 8.143 -6.237 1.00 89.00 95 GLY A C 1
ATOM 761 O O . GLY A 1 95 ? -0.798 7.909 -5.558 1.00 89.00 95 GLY A O 1
ATOM 762 N N . ASP A 1 96 ? 0.530 7.428 -7.319 1.00 91.69 96 ASP A N 1
ATOM 763 C CA . ASP A 1 96 ? -0.290 6.315 -7.786 1.00 91.69 96 ASP A CA 1
ATOM 764 C C . ASP A 1 96 ? -0.244 5.141 -6.816 1.00 91.69 96 ASP A C 1
ATOM 766 O O . ASP A 1 96 ? 0.722 4.911 -6.075 1.00 91.69 96 ASP A O 1
ATOM 770 N N . LYS A 1 97 ? -1.344 4.388 -6.833 1.00 92.69 97 LYS A N 1
ATOM 771 C CA . LYS A 1 97 ? -1.619 3.335 -5.867 1.00 92.69 97 LYS A CA 1
ATOM 772 C C . LYS A 1 97 ? -1.989 2.027 -6.537 1.00 92.69 97 LYS A C 1
ATOM 774 O O . LYS A 1 97 ? -2.624 1.990 -7.593 1.00 92.69 97 LYS A O 1
ATOM 779 N N . MET A 1 98 ? -1.661 0.944 -5.854 1.00 92.38 98 MET A N 1
ATOM 780 C CA . MET A 1 98 ? -2.191 -0.384 -6.127 1.00 92.38 98 MET A CA 1
ATOM 781 C C . MET A 1 98 ? -2.565 -1.071 -4.820 1.00 92.38 98 MET A C 1
ATOM 783 O O . MET A 1 98 ? -1.986 -0.804 -3.771 1.00 92.38 98 MET A O 1
ATOM 787 N N . THR A 1 99 ? -3.539 -1.966 -4.885 1.00 93.00 99 THR A N 1
ATOM 788 C CA . THR A 1 99 ? -3.888 -2.851 -3.776 1.00 93.00 99 THR A CA 1
ATOM 789 C C . THR A 1 99 ? -3.333 -4.233 -4.061 1.00 93.00 99 THR A C 1
ATOM 791 O O . THR A 1 99 ? -3.605 -4.800 -5.115 1.00 93.00 99 THR A O 1
ATOM 794 N N . CYS A 1 100 ? -2.557 -4.763 -3.126 1.00 90.44 100 CYS A N 1
ATOM 795 C CA . CYS A 1 100 ? -1.962 -6.088 -3.170 1.00 90.44 100 CYS A CA 1
ATOM 796 C C . CYS A 1 100 ? -2.631 -7.010 -2.149 1.00 90.44 100 CYS A C 1
ATOM 798 O O . CYS A 1 100 ? -2.962 -6.584 -1.040 1.00 90.44 100 CYS A O 1
ATOM 800 N N . TYR A 1 101 ? -2.807 -8.278 -2.517 1.00 90.25 101 TYR A N 1
ATOM 801 C CA . TYR A 1 101 ? -3.488 -9.280 -1.704 1.00 90.25 101 TYR A CA 1
ATOM 802 C C . TYR A 1 101 ? -2.538 -10.421 -1.335 1.00 90.25 101 TYR A C 1
ATOM 804 O O . TYR A 1 101 ? -2.198 -11.259 -2.172 1.00 90.25 101 TYR A O 1
ATOM 812 N N . TYR A 1 102 ? -2.142 -10.485 -0.065 1.00 86.56 102 TYR A N 1
ATOM 813 C CA . TYR A 1 102 ? -1.196 -11.481 0.445 1.00 86.56 102 TYR A CA 1
ATOM 814 C C . TYR A 1 102 ? -1.898 -12.595 1.222 1.00 86.56 102 TYR A C 1
ATOM 816 O O . TYR A 1 102 ? -2.874 -12.355 1.926 1.00 86.56 102 TYR A O 1
ATOM 824 N N . GLN A 1 103 ? -1.382 -13.821 1.140 1.00 83.19 103 GLN A N 1
ATOM 825 C CA . GLN A 1 103 ? -1.871 -14.932 1.961 1.00 83.19 103 GLN A CA 1
ATOM 826 C C . GLN A 1 103 ? -1.499 -14.717 3.433 1.00 83.19 103 GLN A C 1
ATOM 828 O O . GLN A 1 103 ? -0.359 -14.363 3.747 1.00 83.19 103 GLN A O 1
ATOM 833 N N . GLN A 1 104 ? -2.448 -14.943 4.345 1.00 73.75 104 GLN A N 1
ATOM 834 C CA . GLN A 1 104 ? -2.206 -14.754 5.774 1.00 73.75 104 GLN A CA 1
ATOM 835 C C . GLN A 1 104 ? -1.103 -15.709 6.279 1.00 73.75 104 GLN A C 1
ATOM 837 O O . GLN A 1 104 ? -1.025 -16.870 5.882 1.00 73.75 104 GLN A O 1
ATOM 842 N N . GLY A 1 105 ? -0.242 -15.222 7.177 1.00 68.81 105 GLY A N 1
ATOM 843 C CA . GLY A 1 105 ? 0.783 -16.038 7.839 1.00 68.81 105 GLY A CA 1
ATOM 844 C C . GLY A 1 105 ? 2.057 -16.292 7.028 1.00 68.81 105 GLY A C 1
ATOM 845 O O . GLY A 1 105 ? 2.994 -16.874 7.572 1.00 68.81 105 GLY A O 1
ATOM 846 N N . ARG A 1 106 ? 2.145 -15.826 5.774 1.00 65.62 106 ARG A N 1
ATOM 847 C CA . ARG A 1 106 ? 3.403 -15.836 5.012 1.00 65.62 106 ARG A CA 1
ATOM 848 C C . ARG A 1 106 ? 4.105 -14.477 5.093 1.00 65.62 106 ARG A C 1
ATOM 850 O O . ARG A 1 106 ? 3.425 -13.451 5.057 1.00 65.62 106 ARG A O 1
ATOM 857 N N . PRO A 1 107 ? 5.446 -14.444 5.203 1.00 60.59 107 PRO A N 1
ATOM 858 C CA . PRO A 1 107 ? 6.189 -13.203 5.048 1.00 60.59 107 PRO A CA 1
ATOM 859 C C . PRO A 1 107 ? 5.943 -12.665 3.636 1.00 60.59 107 PRO A C 1
ATOM 861 O O . PRO A 1 107 ? 6.176 -13.356 2.643 1.00 60.59 107 PRO A O 1
ATOM 864 N N . ALA A 1 108 ? 5.411 -11.450 3.550 1.00 59.94 108 ALA A N 1
ATOM 865 C CA . ALA A 1 108 ? 5.237 -10.763 2.284 1.00 59.94 108 ALA A CA 1
ATOM 866 C C . ALA A 1 108 ? 6.597 -10.202 1.864 1.00 59.94 108 ALA A C 1
ATOM 868 O O . ALA A 1 108 ? 6.977 -9.112 2.287 1.00 59.94 108 ALA A O 1
ATOM 869 N N . TYR A 1 109 ? 7.343 -10.947 1.051 1.00 61.75 109 TYR A N 1
ATOM 870 C CA . TYR A 1 109 ? 8.452 -10.353 0.314 1.00 61.75 109 TYR A CA 1
ATOM 871 C C . TYR A 1 109 ? 7.848 -9.433 -0.747 1.00 61.75 109 TYR A C 1
ATOM 873 O O . TYR A 1 109 ? 7.197 -9.885 -1.687 1.00 61.75 109 TYR A O 1
ATOM 881 N N . LEU A 1 110 ? 8.006 -8.128 -0.529 1.00 58.12 110 LEU A N 1
ATOM 882 C CA . LEU A 1 110 ? 7.308 -7.059 -1.250 1.00 58.12 110 LEU A CA 1
ATOM 883 C C . LEU A 1 110 ? 7.676 -6.986 -2.745 1.00 58.12 110 LEU A C 1
ATOM 885 O O . LEU A 1 110 ? 6.984 -6.326 -3.510 1.00 58.12 110 LEU A O 1
ATOM 889 N N . GLU A 1 111 ? 8.730 -7.685 -3.171 1.00 56.94 111 GLU A N 1
ATOM 890 C CA . GLU A 1 111 ? 9.421 -7.409 -4.435 1.00 56.94 111 GLU A CA 1
ATOM 891 C C . GLU A 1 111 ? 9.171 -8.436 -5.554 1.00 56.94 111 GLU A C 1
ATOM 893 O O . GLU A 1 111 ? 9.477 -8.142 -6.705 1.00 56.94 111 GLU A O 1
ATOM 898 N N . GLN A 1 112 ? 8.606 -9.621 -5.277 1.00 55.75 112 GLN A N 1
ATOM 899 C CA . GLN A 1 112 ? 8.715 -10.743 -6.232 1.00 55.75 112 GLN A CA 1
ATOM 900 C C . GLN A 1 112 ? 7.457 -11.111 -7.039 1.00 55.75 112 GLN A C 1
ATOM 902 O O . GLN A 1 112 ? 7.606 -11.808 -8.036 1.00 55.75 112 GLN A O 1
ATOM 907 N N . ASP A 1 113 ? 6.243 -10.653 -6.696 1.00 60.53 113 ASP A N 1
ATOM 908 C CA . ASP A 1 113 ? 5.033 -11.118 -7.418 1.00 60.53 113 ASP A CA 1
ATOM 909 C C . ASP A 1 113 ? 3.890 -10.084 -7.522 1.00 60.53 113 ASP A C 1
ATOM 911 O O . ASP A 1 113 ? 2.701 -10.409 -7.465 1.00 60.53 113 ASP A O 1
ATOM 915 N N . TYR A 1 114 ? 4.225 -8.796 -7.677 1.00 68.00 114 TYR A N 1
ATOM 916 C CA . TYR A 1 114 ? 3.218 -7.726 -7.789 1.00 68.00 114 TYR A CA 1
ATOM 917 C C . TYR A 1 114 ? 2.330 -7.849 -9.044 1.00 68.00 114 TYR A C 1
ATOM 919 O O . TYR A 1 114 ? 1.200 -7.362 -9.057 1.00 68.00 114 TYR A O 1
ATOM 927 N N . VAL A 1 115 ? 2.802 -8.541 -10.089 1.00 65.44 115 VAL A N 1
ATOM 928 C CA . VAL A 1 115 ? 2.065 -8.751 -11.348 1.00 65.44 115 VAL A CA 1
ATOM 929 C C . VAL A 1 115 ? 0.769 -9.531 -11.119 1.00 65.44 115 VAL A C 1
ATOM 931 O O . VAL A 1 115 ? -0.268 -9.172 -11.680 1.00 65.44 115 VAL A O 1
ATOM 934 N N . ASN A 1 116 ? 0.799 -10.552 -10.263 1.00 73.31 116 ASN A N 1
ATOM 935 C CA . ASN A 1 116 ? -0.360 -11.407 -9.998 1.00 73.31 116 ASN A CA 1
ATOM 936 C C . ASN A 1 116 ? -1.067 -11.048 -8.689 1.00 73.31 116 ASN A C 1
ATOM 938 O O . ASN A 1 116 ? -2.279 -11.226 -8.571 1.00 73.31 116 ASN A O 1
ATOM 942 N N . ALA A 1 117 ? -0.323 -10.536 -7.706 1.00 81.12 117 ALA A N 1
ATOM 943 C CA . ALA A 1 117 ? -0.856 -10.258 -6.378 1.00 81.12 117 ALA A CA 1
ATOM 944 C C . ALA A 1 117 ? -1.531 -8.885 -6.255 1.00 81.12 117 ALA A C 1
ATOM 946 O O . ALA A 1 117 ? -2.287 -8.682 -5.303 1.00 81.12 117 ALA A O 1
ATOM 947 N N . CYS A 1 118 ? -1.266 -7.952 -7.176 1.00 88.25 118 CYS A N 1
ATOM 948 C CA . CYS A 1 118 ? -1.741 -6.575 -7.078 1.00 88.25 118 CYS A CA 1
ATOM 949 C C . CYS A 1 118 ? -2.714 -6.183 -8.196 1.00 88.25 118 CYS A C 1
ATOM 951 O O . CYS A 1 118 ? -2.747 -6.773 -9.280 1.00 88.25 118 CYS A O 1
ATOM 953 N N . THR A 1 119 ? -3.505 -5.150 -7.924 1.00 88.31 119 THR A N 1
ATOM 954 C CA . THR A 1 119 ? -4.457 -4.517 -8.845 1.00 88.31 119 THR A CA 1
ATOM 955 C C . THR A 1 119 ? -4.469 -3.008 -8.615 1.00 88.31 119 THR A C 1
ATOM 957 O O . THR A 1 119 ? -4.458 -2.572 -7.464 1.00 88.31 119 THR A O 1
ATOM 960 N N . GLY A 1 120 ? -4.530 -2.205 -9.675 1.00 88.94 120 GLY A N 1
ATOM 961 C CA . GLY A 1 120 ? -4.606 -0.742 -9.585 1.00 88.94 120 GLY A CA 1
ATOM 962 C C . GLY A 1 120 ? -3.758 -0.050 -10.647 1.00 88.94 120 GLY A C 1
ATOM 963 O O . GLY A 1 120 ? -3.001 -0.710 -11.352 1.00 88.94 120 GLY A O 1
ATOM 964 N N . LEU A 1 121 ? -3.877 1.275 -10.738 1.00 86.81 121 LEU A N 1
ATOM 965 C CA . LEU A 1 121 ? -3.204 2.085 -11.764 1.00 86.81 121 LEU A CA 1
ATOM 966 C C . LEU A 1 121 ? -1.686 1.909 -11.727 1.00 86.81 121 LEU A C 1
ATOM 968 O O . LEU A 1 121 ? -1.084 1.561 -12.737 1.00 86.81 121 LEU A O 1
ATOM 972 N N . LEU A 1 122 ? -1.101 1.980 -10.527 1.00 85.94 122 LEU A N 1
ATOM 973 C CA . LEU A 1 122 ? 0.342 1.835 -10.348 1.00 85.94 122 LEU A CA 1
ATOM 974 C C . LEU A 1 122 ? 0.877 0.511 -10.921 1.00 85.94 122 LEU A C 1
ATOM 976 O O . LEU A 1 122 ? 1.988 0.471 -11.434 1.00 85.94 122 LEU A O 1
ATOM 980 N N . LYS A 1 123 ? 0.096 -0.578 -10.885 1.00 86.75 123 LYS A N 1
ATOM 981 C CA . LYS A 1 123 ? 0.499 -1.851 -11.499 1.00 86.75 123 LYS A CA 1
ATOM 982 C C . LYS A 1 123 ? 0.584 -1.735 -13.021 1.00 86.75 123 LYS A C 1
ATOM 984 O O . LYS A 1 123 ? 1.585 -2.154 -13.596 1.00 86.75 123 LYS A O 1
ATOM 989 N N . GLU A 1 124 ? -0.457 -1.213 -13.658 1.00 84.31 124 GLU A N 1
ATOM 990 C CA . GLU A 1 124 ? -0.534 -1.100 -15.121 1.00 84.31 124 GLU A CA 1
ATOM 991 C C . GLU A 1 124 ? 0.560 -0.169 -15.659 1.00 84.31 124 GLU A C 1
ATOM 993 O O . GLU A 1 124 ? 1.220 -0.445 -16.668 1.00 84.31 124 GLU A O 1
ATOM 998 N N . ASP A 1 125 ? 0.826 0.900 -14.918 1.00 84.88 125 ASP A N 1
ATOM 999 C CA . ASP A 1 125 ? 1.865 1.868 -15.229 1.00 84.88 125 ASP A CA 1
ATOM 1000 C C . ASP A 1 125 ? 3.275 1.295 -15.068 1.00 84.88 125 ASP A C 1
ATOM 1002 O O . ASP A 1 125 ? 4.112 1.440 -15.968 1.00 84.88 125 ASP A O 1
ATOM 1006 N N . LEU A 1 126 ? 3.535 0.560 -13.981 1.00 83.88 126 LEU A N 1
ATOM 1007 C CA . LEU A 1 126 ? 4.807 -0.144 -13.797 1.00 83.88 126 LEU A CA 1
ATOM 1008 C C . LEU A 1 126 ? 5.026 -1.215 -14.871 1.00 83.88 126 LEU A C 1
ATOM 1010 O O . LEU A 1 126 ? 6.141 -1.346 -15.379 1.00 83.88 126 LEU A O 1
ATOM 1014 N N . GLN A 1 127 ? 3.983 -1.946 -15.273 1.00 83.62 127 GLN A N 1
ATOM 1015 C CA . GLN A 1 127 ? 4.076 -2.911 -16.374 1.00 83.62 127 GLN A CA 1
ATOM 1016 C C . GLN A 1 127 ? 4.404 -2.229 -17.706 1.00 83.62 127 GLN A C 1
ATOM 1018 O O . GLN A 1 127 ? 5.280 -2.692 -18.441 1.00 83.62 127 GLN A O 1
ATOM 1023 N N . THR A 1 128 ? 3.763 -1.097 -17.993 1.00 83.62 128 THR A N 1
ATOM 1024 C CA . THR A 1 128 ? 4.036 -0.301 -19.197 1.00 83.62 128 THR A CA 1
ATOM 1025 C C . THR A 1 128 ? 5.473 0.225 -19.206 1.00 83.62 128 THR A C 1
ATOM 1027 O O . THR A 1 128 ? 6.157 0.166 -20.232 1.00 83.62 128 THR A O 1
ATOM 1030 N N . LEU A 1 129 ? 5.966 0.700 -18.060 1.00 82.19 129 LEU A N 1
ATOM 1031 C CA . LEU A 1 129 ? 7.341 1.170 -17.907 1.00 82.19 129 LEU A CA 1
ATOM 1032 C C . LEU A 1 129 ? 8.360 0.043 -18.105 1.00 82.19 129 LEU A C 1
ATOM 1034 O O . LEU A 1 129 ? 9.328 0.225 -18.847 1.00 82.19 129 LEU A O 1
ATOM 1038 N N . MET A 1 130 ? 8.127 -1.123 -17.497 1.00 78.88 130 MET A N 1
ATOM 1039 C CA . MET A 1 130 ? 8.971 -2.305 -17.691 1.00 78.88 130 MET A CA 1
ATOM 1040 C C . MET A 1 130 ? 9.016 -2.708 -19.167 1.00 78.88 130 MET A C 1
ATOM 1042 O O . MET A 1 130 ? 10.102 -2.883 -19.718 1.00 78.88 130 MET A O 1
ATOM 1046 N N . LEU A 1 131 ? 7.864 -2.771 -19.842 1.00 78.44 131 LEU A N 1
ATOM 1047 C CA . LEU A 1 131 ? 7.789 -3.102 -21.267 1.00 78.44 131 LEU A CA 1
ATOM 1048 C C . LEU A 1 131 ? 8.589 -2.118 -22.133 1.00 78.44 131 LEU A C 1
ATOM 1050 O O . LEU A 1 131 ? 9.301 -2.538 -23.046 1.00 78.44 131 LEU A O 1
ATOM 1054 N N . ASN A 1 132 ? 8.508 -0.820 -21.839 1.00 79.62 132 ASN A N 1
ATOM 1055 C CA . ASN A 1 132 ? 9.272 0.198 -22.558 1.00 79.62 132 ASN A CA 1
ATOM 1056 C C . ASN A 1 132 ? 10.780 0.055 -22.319 1.00 79.62 132 ASN A C 1
ATOM 1058 O O . ASN A 1 132 ? 11.539 0.093 -23.284 1.00 79.62 132 ASN A O 1
ATOM 1062 N N . LYS A 1 133 ? 11.215 -0.201 -21.077 1.00 76.56 133 LYS A N 1
ATOM 1063 C CA . LYS A 1 133 ? 12.629 -0.487 -20.777 1.00 76.56 133 LYS A CA 1
ATOM 1064 C C . LYS A 1 133 ? 13.131 -1.726 -21.522 1.00 76.56 133 LYS A C 1
ATOM 1066 O O . LYS A 1 133 ? 14.209 -1.677 -22.107 1.00 76.56 133 LYS A O 1
ATOM 1071 N N . TYR A 1 134 ? 12.348 -2.806 -21.557 1.00 77.25 134 TYR A N 1
ATOM 1072 C CA . TYR A 1 134 ? 12.706 -4.012 -22.308 1.00 77.25 134 TYR A CA 1
ATOM 1073 C C . TYR A 1 134 ? 12.817 -3.749 -23.809 1.00 77.25 134 TYR A C 1
ATOM 1075 O O . TYR A 1 134 ? 13.769 -4.211 -24.433 1.00 77.25 134 TYR A O 1
ATOM 1083 N N . ARG A 1 135 ? 11.887 -2.981 -24.390 1.00 76.06 135 ARG A N 1
ATOM 1084 C CA . ARG A 1 135 ? 11.960 -2.582 -25.805 1.00 76.06 135 ARG A CA 1
ATOM 1085 C C . ARG A 1 135 ? 13.231 -1.791 -26.096 1.00 76.06 135 ARG A C 1
ATOM 1087 O O . ARG A 1 135 ? 13.941 -2.144 -27.032 1.00 76.06 135 ARG A O 1
ATOM 1094 N N . THR A 1 136 ? 13.542 -0.782 -25.282 1.00 77.62 136 THR A N 1
ATOM 1095 C CA . THR A 1 136 ? 14.774 0.006 -25.425 1.00 77.62 136 THR A CA 1
ATOM 1096 C C . THR A 1 136 ? 16.010 -0.882 -25.321 1.00 77.62 136 THR A C 1
ATOM 1098 O O . THR A 1 136 ? 16.861 -0.837 -26.202 1.00 77.62 136 THR A O 1
ATOM 1101 N N . TYR A 1 137 ? 16.068 -1.762 -24.318 1.00 76.00 137 TYR A N 1
ATOM 1102 C CA . TYR A 1 137 ? 17.180 -2.695 -24.150 1.00 76.00 137 TYR A CA 1
ATOM 1103 C C . TYR A 1 137 ? 17.348 -3.620 -25.364 1.00 76.00 137 TYR A C 1
ATOM 1105 O O . TYR A 1 137 ? 18.461 -3.797 -25.851 1.00 76.00 137 TYR A O 1
ATOM 1113 N N . ILE A 1 138 ? 16.263 -4.196 -25.889 1.00 75.44 138 ILE A N 1
ATOM 1114 C CA . ILE A 1 138 ? 16.323 -5.062 -27.074 1.00 75.44 138 ILE A CA 1
ATOM 1115 C C . ILE A 1 138 ? 16.854 -4.286 -28.284 1.00 75.44 138 ILE A C 1
ATOM 1117 O O . ILE A 1 138 ? 17.741 -4.783 -28.971 1.00 75.44 138 ILE A O 1
ATOM 1121 N N . ILE A 1 139 ? 16.362 -3.069 -28.528 1.00 77.31 139 ILE A N 1
ATOM 1122 C CA . ILE A 1 139 ? 16.804 -2.245 -29.663 1.00 77.31 139 ILE A CA 1
ATOM 1123 C C . ILE A 1 139 ? 18.290 -1.881 -29.529 1.00 77.31 139 ILE A C 1
ATOM 1125 O O . ILE A 1 139 ? 19.054 -2.067 -30.475 1.00 77.31 139 ILE A O 1
ATOM 1129 N N . GLU A 1 140 ? 18.720 -1.423 -28.351 1.00 76.25 140 GLU A N 1
ATOM 1130 C CA . GLU A 1 140 ? 20.111 -1.027 -28.094 1.00 76.25 140 GLU A CA 1
ATOM 1131 C C . GLU A 1 140 ? 21.098 -2.195 -28.195 1.00 76.25 140 GLU A C 1
ATOM 1133 O O . GLU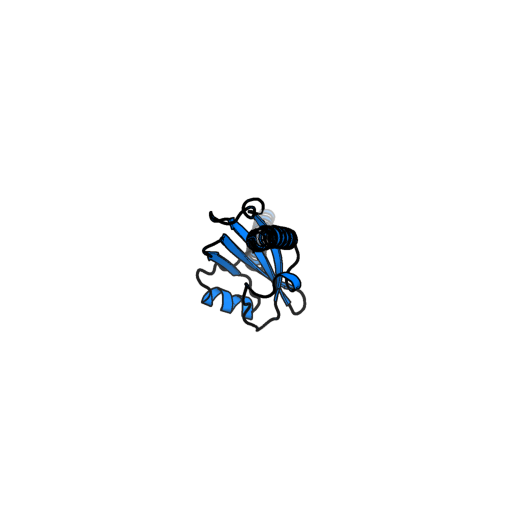 A 1 140 ? 22.241 -1.998 -28.606 1.00 76.25 140 GLU A O 1
ATOM 1138 N N . ASN A 1 141 ? 20.687 -3.408 -27.819 1.00 75.62 141 ASN A N 1
ATOM 1139 C CA . ASN A 1 141 ? 21.553 -4.584 -27.908 1.00 75.62 141 ASN A CA 1
ATOM 1140 C C . ASN A 1 141 ? 21.516 -5.234 -29.297 1.00 75.62 141 ASN A C 1
ATOM 1142 O O . ASN A 1 141 ? 22.556 -5.695 -29.760 1.00 75.62 141 ASN A O 1
ATOM 1146 N N . LEU A 1 142 ? 20.380 -5.228 -30.002 1.00 71.50 142 LEU A N 1
ATOM 1147 C CA . LEU A 1 142 ? 20.318 -5.712 -31.387 1.00 71.50 142 LEU A CA 1
ATOM 1148 C C . LEU A 1 142 ? 21.117 -4.819 -32.344 1.00 71.50 142 LEU A C 1
ATOM 1150 O O . LEU A 1 142 ? 21.811 -5.346 -33.210 1.00 71.50 142 LEU A O 1
ATOM 1154 N N . GLY A 1 143 ? 21.079 -3.493 -32.160 1.00 61.12 143 GLY A N 1
ATOM 1155 C CA . GLY A 1 143 ? 21.891 -2.559 -32.951 1.00 61.12 143 GLY A CA 1
ATOM 1156 C C . GLY A 1 143 ? 23.394 -2.832 -32.824 1.00 61.12 143 GLY A C 1
ATOM 1157 O O . GLY A 1 143 ? 24.097 -2.898 -33.827 1.00 61.12 143 GLY A O 1
ATOM 1158 N N . LYS A 1 144 ? 23.869 -3.120 -31.605 1.00 60.28 144 LYS A N 1
ATOM 1159 C CA . LYS A 1 144 ? 25.279 -3.465 -31.338 1.00 60.28 144 LYS A CA 1
ATOM 1160 C C . LYS A 1 144 ? 25.705 -4.806 -31.945 1.00 60.28 144 LYS A C 1
ATOM 1162 O O . LYS A 1 144 ? 26.862 -4.964 -32.321 1.00 60.28 144 LYS A O 1
ATOM 1167 N N . VAL A 1 145 ? 24.794 -5.779 -32.035 1.00 60.66 145 VAL A N 1
ATOM 1168 C CA . VAL A 1 145 ? 25.073 -7.074 -32.684 1.00 60.66 145 VAL A CA 1
ATOM 1169 C C . VAL A 1 145 ? 25.147 -6.922 -34.206 1.00 60.66 145 VAL A C 1
ATOM 1171 O O . VAL A 1 145 ? 25.975 -7.576 -34.833 1.00 60.66 145 VAL A O 1
ATOM 1174 N N . ALA A 1 146 ? 24.331 -6.044 -34.797 1.00 58.50 146 ALA A N 1
ATOM 1175 C CA . ALA A 1 146 ? 24.369 -5.765 -36.231 1.00 58.50 146 ALA A CA 1
ATOM 1176 C C . ALA A 1 146 ? 25.665 -5.043 -36.652 1.00 58.50 146 ALA A C 1
ATOM 1178 O O . ALA A 1 146 ? 26.303 -5.471 -37.609 1.00 58.50 146 ALA A O 1
ATOM 1179 N N . GLU A 1 147 ? 26.114 -4.032 -35.897 1.00 58.09 147 GLU A N 1
ATOM 1180 C CA . GLU A 1 147 ? 27.384 -3.326 -36.165 1.00 58.09 147 GLU A CA 1
ATOM 1181 C C . GLU A 1 147 ? 28.622 -4.232 -36.016 1.00 58.09 147 GLU A C 1
ATOM 1183 O O . GLU A 1 147 ? 29.620 -4.052 -36.711 1.00 58.09 147 GLU A O 1
ATOM 1188 N N . GLY A 1 148 ? 28.567 -5.246 -35.146 1.00 56.88 148 GLY A N 1
ATOM 1189 C CA . GLY A 1 148 ? 29.650 -6.224 -34.984 1.00 56.88 148 GLY A CA 1
ATOM 1190 C C . GLY A 1 148 ? 29.794 -7.222 -36.143 1.00 56.88 148 GLY A C 1
ATOM 1191 O O . GLY A 1 148 ? 30.831 -7.875 -36.248 1.00 56.88 148 GLY A O 1
ATOM 1192 N N . LEU A 1 149 ? 28.781 -7.346 -37.008 1.00 56.72 149 LEU A N 1
ATOM 1193 C CA . LEU A 1 149 ? 28.770 -8.252 -38.164 1.00 56.72 149 LEU A CA 1
ATOM 1194 C C . LEU A 1 149 ? 29.194 -7.569 -39.477 1.00 56.72 149 LEU A C 1
ATOM 1196 O O . LEU A 1 149 ? 29.382 -8.257 -40.477 1.00 56.72 149 LEU A O 1
ATOM 1200 N N . GLU A 1 150 ? 29.388 -6.247 -39.479 1.00 56.88 150 GLU A N 1
ATOM 1201 C CA . GLU A 1 150 ? 29.862 -5.475 -40.638 1.00 56.88 150 GLU A CA 1
ATOM 1202 C C . GLU A 1 150 ? 31.394 -5.314 -40.686 1.00 56.88 150 GLU A C 1
ATOM 1204 O O . GLU A 1 150 ? 31.905 -4.456 -41.404 1.00 56.88 150 GLU A O 1
ATOM 1209 N N . GLN A 1 151 ? 32.164 -6.143 -39.967 1.00 52.19 151 GLN A N 1
ATOM 1210 C CA . GLN A 1 151 ? 33.604 -6.234 -40.225 1.00 52.19 151 GLN A CA 1
ATOM 1211 C C . GLN A 1 151 ? 33.849 -7.087 -41.483 1.00 52.19 151 GLN A C 1
ATOM 1213 O O . GLN A 1 151 ? 33.564 -8.287 -41.458 1.00 52.19 151 GLN A O 1
ATOM 1218 N N . PRO A 1 152 ? 34.362 -6.503 -42.584 1.00 48.88 152 PRO A N 1
ATOM 1219 C CA . PRO A 1 152 ? 34.660 -7.254 -43.793 1.00 48.88 152 PRO A CA 1
ATOM 1220 C C . PRO A 1 152 ? 35.832 -8.207 -43.528 1.00 48.88 152 PRO A C 1
ATOM 1222 O O . PRO A 1 152 ? 36.893 -7.777 -43.070 1.00 48.88 152 PRO A O 1
ATOM 1225 N N . VAL A 1 153 ? 35.620 -9.494 -43.815 1.00 49.00 153 VAL A N 1
ATOM 1226 C CA . VAL A 1 153 ? 36.696 -10.464 -44.079 1.00 49.00 153 VAL A CA 1
ATOM 1227 C C . VAL A 1 153 ? 37.202 -10.250 -45.498 1.00 49.00 153 VAL A C 1
ATOM 1229 O O . VAL A 1 153 ? 36.342 -10.096 -46.396 1.00 49.00 153 VAL A O 1
#

Solvent-accessible surface area (backbone atoms only — not comparable to full-atom values): 8507 Å² total; per-residue (Å²): 121,70,70,63,55,53,53,54,53,53,52,51,51,52,52,51,51,52,51,54,50,51,51,51,50,42,59,73,72,66,59,58,47,80,28,94,47,67,71,56,41,51,60,28,53,41,68,35,42,48,28,32,35,71,48,80,51,91,59,33,33,36,35,38,33,37,77,22,72,52,87,83,25,27,33,28,41,39,30,36,67,39,59,34,91,87,58,88,80,52,53,87,47,50,69,33,40,24,44,30,54,41,62,64,69,49,86,78,72,87,82,80,52,60,83,81,38,37,50,47,63,39,50,59,53,50,50,52,50,50,52,50,52,52,51,52,51,51,53,61,52,50,53,56,57,55,64,68,67,68,67,85,128

Foldseek 3Di:
DVVVVVVVVVVVVVVVVVVVVVVVCCCVQPDAAEDADPVVVQVCQLVLHWYKYWDDDPFFIKIKTFNGDDPQWTKIKIAGQGGDPPQPPCRVRHGFIKIFTHGHRDRPPPPDPCQPGIDGDNNVSVVVSVVVVVVVVVVVVVVVVVVVVPPDD

Nearest PDB structures (foldseek):
  2gje-assembly1_A  TM=3.952E-01  e=5.780E+00  Trypanosoma brucei brucei TREU927

pLDDT: mean 81.5, std 12.44, range [48.88, 95.31]

Sequence (153 aa):
MLKTTKKKIYIGLIVLFAASLAIFIYLNFFYTNECQNYECWEKYIKKCSRASFVNEASEASWGYKILGKADDKCSVEVTLLIAKQGILGIDKYTGDKMTCYYQQGRPAYLEQDYVNACTGLLKEDLQTLMLNKYRTYIIENLGKVAEGLEQPV